Protein AF-A0A8J2VUS5-F1 (afdb_monomer)

Foldseek 3Di:
DDKDQPVVKDWPDWDWDDDPFKIKIKTKIWRQKIKDKDQWDWDFDADPVPRTWTAIGIKIKIFGTKIKIKIWMKGFPDQFAIATPDIDIDMFTDFMQIDTHRTDPVVRVCCRVCVRVVCVVCVVVVRVVCCVPPRVVVRVVRRRGGPVVVVVVVVVVD

InterPro domains:
  IPR010562 Haemolymph juvenile hormone binding [PF06585] (2-151)
  IPR038606 Takeout superfamily [G3DSA:3.15.10.30] (1-152)

Solvent-accessible surface area (backbone atoms only — not comparable to full-atom values): 8291 Å² total; per-residue (Å²): 118,48,80,46,40,77,88,64,49,42,78,79,46,77,46,79,50,79,56,98,58,37,37,38,41,38,38,35,36,38,25,60,46,38,36,43,36,22,80,71,44,78,46,82,52,63,47,93,88,72,45,76,42,44,26,48,36,42,31,41,36,36,35,33,50,30,39,35,41,41,35,38,31,34,32,57,77,52,91,50,17,19,34,76,78,45,74,49,67,50,74,47,52,76,41,30,49,44,48,53,36,73,38,50,70,66,55,37,52,46,33,45,73,43,30,42,59,53,51,57,75,42,38,68,60,53,44,50,52,46,48,72,57,50,48,62,59,51,31,63,54,26,55,73,33,23,56,70,56,53,49,50,56,53,64,73,74,107

Mean predicted aligned error: 6.17 Å

Structure (mmCIF, N/CA/C/O backbone):
data_AF-A0A8J2VUS5-F1
#
_entry.id   AF-A0A8J2VUS5-F1
#
loop_
_atom_site.group_PDB
_atom_site.id
_atom_site.type_symbol
_atom_site.label_atom_id
_atom_site.label_alt_id
_atom_site.label_comp_id
_atom_site.label_asym_id
_atom_site.label_entity_id
_atom_site.label_seq_id
_atom_site.pdbx_PDB_ins_code
_atom_site.Cartn_x
_atom_site.Cartn_y
_atom_site.Cartn_z
_atom_site.occupancy
_atom_site.B_iso_or_equiv
_atom_site.auth_seq_id
_atom_site.auth_comp_id
_atom_site.auth_asym_id
_atom_site.auth_atom_id
_atom_site.pdbx_PDB_model_num
ATOM 1 N N . MET A 1 1 ? -13.244 9.476 1.286 1.00 82.38 1 MET A N 1
ATOM 2 C CA . MET A 1 1 ? -12.111 8.748 1.883 1.00 82.38 1 MET A CA 1
ATOM 3 C C . MET A 1 1 ? -10.839 9.267 1.243 1.00 82.38 1 MET A C 1
ATOM 5 O O . MET A 1 1 ? -10.829 9.445 0.031 1.00 82.38 1 MET A O 1
ATOM 9 N N . GLN A 1 2 ? -9.838 9.596 2.047 1.00 89.31 2 GLN A N 1
ATOM 10 C CA . GLN A 1 2 ? -8.596 10.238 1.629 1.00 89.31 2 GLN A CA 1
ATOM 11 C C . GLN A 1 2 ? -7.425 9.494 2.265 1.00 89.31 2 GLN A C 1
ATOM 13 O O . GLN A 1 2 ? -7.494 9.151 3.444 1.00 89.31 2 GLN A O 1
ATOM 18 N N . LEU A 1 3 ? -6.378 9.247 1.482 1.00 89.25 3 LEU A N 1
ATOM 19 C CA . LEU A 1 3 ? -5.139 8.621 1.933 1.00 89.25 3 LEU A CA 1
ATOM 20 C C . LEU A 1 3 ? -4.023 9.672 1.899 1.00 89.25 3 LEU A C 1
ATOM 22 O O . LEU A 1 3 ? -3.785 10.269 0.851 1.00 89.25 3 LEU A O 1
ATOM 26 N N . THR A 1 4 ? -3.359 9.910 3.027 1.00 92.38 4 THR A N 1
ATOM 27 C CA . THR A 1 4 ? -2.303 10.925 3.183 1.00 92.38 4 THR A CA 1
ATOM 28 C C . THR A 1 4 ? -1.063 10.341 3.862 1.00 92.38 4 THR A C 1
ATOM 30 O O . THR A 1 4 ? -1.157 9.333 4.560 1.00 92.38 4 THR A O 1
ATOM 33 N N . GLY A 1 5 ? 0.107 10.957 3.653 1.00 88.50 5 GLY A N 1
ATOM 34 C CA . GLY A 1 5 ? 1.393 10.509 4.211 1.00 88.50 5 GLY A CA 1
ATOM 35 C C . GLY A 1 5 ? 2.314 9.804 3.209 1.00 88.50 5 GLY A C 1
ATOM 36 O O . GLY A 1 5 ? 3.487 9.584 3.506 1.00 88.50 5 GLY A O 1
ATOM 37 N N . LEU A 1 6 ? 1.824 9.510 1.996 1.00 86.94 6 LEU A N 1
ATOM 38 C CA . LEU A 1 6 ? 2.637 8.958 0.903 1.00 86.94 6 LEU A CA 1
ATOM 39 C C . LEU A 1 6 ? 3.756 9.897 0.441 1.00 86.94 6 LEU A C 1
ATOM 41 O O . LEU A 1 6 ? 4.681 9.429 -0.196 1.00 86.94 6 LEU A O 1
ATOM 45 N N . ASP A 1 7 ? 3.686 11.191 0.742 1.00 88.19 7 ASP A N 1
ATOM 46 C CA . ASP A 1 7 ? 4.714 12.201 0.464 1.00 88.19 7 ASP A CA 1
ATOM 47 C C . ASP A 1 7 ? 5.926 12.112 1.404 1.00 88.19 7 ASP A C 1
ATOM 49 O O . ASP A 1 7 ? 6.997 12.621 1.085 1.00 88.19 7 ASP A O 1
ATOM 53 N N . THR A 1 8 ? 5.778 11.429 2.541 1.00 89.50 8 THR A N 1
ATOM 54 C CA . THR A 1 8 ? 6.840 11.245 3.546 1.00 89.50 8 THR A CA 1
ATOM 55 C C . THR A 1 8 ? 7.605 9.932 3.388 1.00 89.50 8 THR A C 1
ATOM 57 O O . THR A 1 8 ? 8.340 9.524 4.289 1.00 89.50 8 THR A O 1
ATOM 60 N N . PHE A 1 9 ? 7.419 9.244 2.260 1.00 92.31 9 PHE A N 1
ATOM 61 C CA . PHE A 1 9 ? 8.080 7.973 2.007 1.00 92.31 9 PHE A CA 1
ATOM 62 C C . PHE A 1 9 ? 9.599 8.131 1.890 1.00 92.31 9 PHE A C 1
ATOM 64 O O . PHE A 1 9 ? 10.109 9.119 1.361 1.00 92.31 9 PHE A O 1
ATOM 71 N N . SER A 1 10 ? 10.323 7.111 2.336 1.00 92.12 10 SER A N 1
ATOM 72 C CA . SER A 1 10 ? 11.736 6.931 2.045 1.00 92.12 10 SER A CA 1
ATOM 73 C C . SER A 1 10 ? 11.936 5.702 1.171 1.00 92.12 10 SER A C 1
ATOM 75 O O . SER A 1 10 ? 11.263 4.676 1.302 1.00 92.12 10 SER A O 1
ATOM 77 N N . LEU A 1 11 ? 12.881 5.822 0.249 1.00 90.31 11 LEU A N 1
ATOM 78 C CA . LEU A 1 11 ? 13.300 4.741 -0.623 1.00 90.31 11 LEU A CA 1
ATOM 79 C C . LEU A 1 11 ? 14.586 4.154 -0.051 1.00 90.31 11 LEU A C 1
ATOM 81 O O . LEU A 1 11 ? 15.650 4.759 -0.149 1.00 90.31 11 LEU A O 1
ATOM 85 N N . GLU A 1 12 ? 14.477 3.007 0.610 1.00 91.00 12 GLU A N 1
ATOM 86 C CA . GLU A 1 12 ? 15.597 2.411 1.348 1.00 91.00 12 GLU A CA 1
ATOM 87 C C . GLU A 1 12 ? 16.505 1.589 0.434 1.00 91.00 12 GLU A C 1
ATOM 89 O O . GLU A 1 12 ? 17.717 1.520 0.633 1.00 91.00 12 GLU A O 1
ATOM 94 N N . LYS A 1 13 ? 15.916 0.952 -0.580 1.00 90.00 13 LYS A N 1
ATOM 95 C CA . LYS A 1 13 ? 16.641 0.131 -1.544 1.00 90.00 13 LYS A CA 1
ATOM 96 C C . LYS A 1 13 ? 15.918 0.128 -2.879 1.00 90.00 13 LYS A C 1
ATOM 98 O O . LYS A 1 13 ? 14.697 0.017 -2.926 1.00 90.00 13 LYS A O 1
ATOM 103 N N . ILE A 1 14 ? 16.687 0.168 -3.961 1.00 89.94 14 ILE A N 1
ATOM 104 C CA . ILE A 1 14 ? 16.207 -0.112 -5.313 1.00 89.94 14 ILE A CA 1
ATOM 105 C C . ILE A 1 14 ? 17.118 -1.168 -5.915 1.00 89.94 14 ILE A C 1
ATOM 107 O O . ILE A 1 14 ? 18.334 -1.159 -5.729 1.00 89.94 14 ILE A O 1
ATOM 111 N N . THR A 1 15 ? 16.537 -2.107 -6.639 1.00 90.00 15 THR A N 1
ATOM 112 C CA . THR A 1 15 ? 17.266 -3.059 -7.463 1.00 90.00 15 THR A CA 1
ATOM 113 C C . THR A 1 15 ? 16.603 -3.100 -8.826 1.00 90.00 15 THR A C 1
ATOM 115 O O . THR A 1 15 ? 15.400 -3.323 -8.937 1.00 90.00 15 THR A O 1
ATOM 118 N N . VAL A 1 16 ? 17.399 -2.868 -9.866 1.00 89.56 16 VAL A N 1
ATOM 119 C CA . VAL A 1 16 ? 16.945 -2.908 -11.254 1.00 89.56 16 VAL A CA 1
ATOM 120 C C . VAL A 1 16 ? 17.658 -4.052 -11.954 1.00 89.56 16 VAL A C 1
ATOM 122 O O . VAL A 1 16 ? 18.883 -4.124 -11.953 1.00 89.56 16 VAL A O 1
ATOM 125 N N . SER A 1 17 ? 16.882 -4.952 -12.549 1.00 88.88 17 SER A N 1
ATOM 126 C CA . SER A 1 17 ? 17.383 -6.019 -13.413 1.00 88.88 17 SER A CA 1
ATOM 127 C C . SER A 1 17 ? 16.851 -5.803 -14.821 1.00 88.88 17 SER A C 1
ATOM 129 O O . SER A 1 17 ? 15.639 -5.768 -15.031 1.00 88.88 17 SER A O 1
ATOM 131 N N . GLN A 1 18 ? 17.751 -5.650 -15.788 1.00 85.25 18 GLN A N 1
ATOM 132 C CA . GLN A 1 18 ? 17.394 -5.364 -17.174 1.00 85.25 18 GLN A CA 1
ATOM 133 C C . GLN A 1 18 ? 17.673 -6.567 -18.076 1.00 85.25 18 GLN A C 1
ATOM 135 O O . GLN A 1 18 ? 18.718 -7.209 -17.986 1.00 85.25 18 GLN A O 1
ATOM 140 N N . SER A 1 19 ? 16.741 -6.833 -18.986 1.00 83.38 19 SER A N 1
ATOM 141 C CA . SER A 1 19 ? 16.920 -7.699 -20.147 1.00 83.38 19 SER A CA 1
ATOM 142 C C . SER A 1 19 ? 16.664 -6.896 -21.431 1.00 83.38 19 SER A C 1
ATOM 144 O O . SER A 1 19 ? 16.316 -5.715 -21.380 1.00 83.38 19 SER A O 1
ATOM 146 N N . LYS A 1 20 ? 16.845 -7.523 -22.599 1.00 78.38 20 LYS A N 1
ATOM 147 C CA . LYS A 1 20 ? 16.671 -6.860 -23.901 1.00 78.38 20 LYS A CA 1
ATOM 148 C C . LYS A 1 20 ? 15.285 -6.213 -24.061 1.00 78.38 20 LYS A C 1
ATOM 150 O O . LYS A 1 20 ? 15.201 -5.087 -24.544 1.00 78.38 20 LYS A O 1
ATOM 155 N N . ASP A 1 21 ? 14.237 -6.901 -23.606 1.00 84.69 21 ASP A N 1
ATOM 156 C CA . ASP A 1 21 ? 12.837 -6.524 -23.854 1.00 84.69 21 ASP A CA 1
ATOM 157 C C . ASP A 1 21 ? 12.034 -6.287 -22.563 1.00 84.69 21 ASP A C 1
ATOM 159 O O . ASP A 1 21 ? 10.838 -5.991 -22.607 1.00 84.69 21 ASP A O 1
ATOM 163 N N . SER A 1 22 ? 12.675 -6.406 -21.395 1.00 88.81 22 SER A N 1
ATOM 164 C CA . SER A 1 22 ? 12.019 -6.209 -20.104 1.00 88.81 22 SER A CA 1
ATOM 165 C C . SER A 1 22 ? 12.934 -5.594 -19.055 1.00 88.81 22 SER A C 1
ATOM 167 O O . SER A 1 22 ? 14.153 -5.737 -19.093 1.00 88.81 22 SER A O 1
ATOM 169 N N . MET A 1 23 ? 12.322 -4.992 -18.047 1.00 90.25 23 MET A N 1
ATOM 170 C CA . MET A 1 23 ? 12.986 -4.493 -16.851 1.00 90.25 23 MET A CA 1
ATOM 171 C C . MET A 1 23 ? 12.186 -4.929 -15.634 1.00 90.25 23 MET A C 1
ATOM 173 O O . MET A 1 23 ? 10.969 -4.783 -15.620 1.00 90.25 23 MET A O 1
ATOM 177 N N . THR A 1 24 ? 12.868 -5.407 -14.604 1.00 92.88 24 THR A N 1
ATOM 178 C CA . THR A 1 24 ? 12.271 -5.649 -13.293 1.00 92.88 24 THR A CA 1
ATOM 179 C C . THR A 1 24 ? 12.844 -4.646 -12.305 1.00 92.88 24 THR A C 1
ATOM 181 O O . THR A 1 24 ? 14.062 -4.559 -12.146 1.00 92.88 24 THR A O 1
ATOM 184 N N . LEU A 1 25 ? 11.963 -3.890 -11.658 1.00 91.50 25 LEU A N 1
ATOM 185 C CA . LEU A 1 25 ? 12.280 -2.978 -10.570 1.00 91.50 25 LEU A CA 1
ATOM 186 C C . LEU A 1 25 ? 11.749 -3.563 -9.272 1.00 91.50 25 LEU A C 1
ATOM 188 O O . LEU A 1 25 ? 10.548 -3.773 -9.143 1.00 91.50 25 LEU A O 1
ATOM 192 N N . THR A 1 26 ? 12.635 -3.773 -8.311 1.00 93.06 26 THR A N 1
ATOM 193 C CA . THR A 1 26 ? 12.268 -4.071 -6.930 1.00 93.06 26 THR A CA 1
ATOM 194 C C . THR A 1 26 ? 12.673 -2.891 -6.070 1.00 93.06 26 THR A C 1
ATOM 196 O O . THR A 1 26 ? 13.824 -2.454 -6.127 1.00 93.06 26 THR A O 1
ATOM 199 N N . ALA A 1 27 ? 11.744 -2.369 -5.280 1.00 92.38 27 ALA A N 1
ATOM 200 C CA . ALA A 1 27 ? 12.012 -1.282 -4.350 1.00 92.38 27 ALA A CA 1
ATOM 201 C C . ALA A 1 27 ? 11.608 -1.674 -2.932 1.00 92.38 27 ALA A C 1
ATOM 203 O O . ALA A 1 27 ? 10.686 -2.457 -2.743 1.00 92.38 27 ALA A O 1
ATOM 204 N N . GLN A 1 28 ? 12.296 -1.107 -1.948 1.00 95.06 28 GLN A N 1
ATOM 205 C CA . GLN A 1 28 ? 11.885 -1.112 -0.552 1.00 95.06 28 GLN A CA 1
ATOM 206 C C . GLN A 1 28 ? 11.514 0.313 -0.170 1.00 95.06 28 GLN A C 1
ATOM 208 O O . GLN A 1 28 ? 12.369 1.200 -0.132 1.00 95.06 28 GLN A O 1
ATOM 213 N N . ILE A 1 29 ? 10.225 0.519 0.061 1.00 93.94 29 ILE A N 1
ATOM 214 C CA . ILE A 1 29 ? 9.624 1.808 0.373 1.00 93.94 29 ILE A CA 1
ATOM 215 C C . ILE A 1 29 ? 9.176 1.755 1.826 1.00 93.94 29 ILE A C 1
ATOM 217 O O . ILE A 1 29 ? 8.380 0.890 2.185 1.00 93.94 29 ILE A O 1
ATOM 221 N N . ARG A 1 30 ? 9.653 2.681 2.655 1.00 95.69 30 ARG 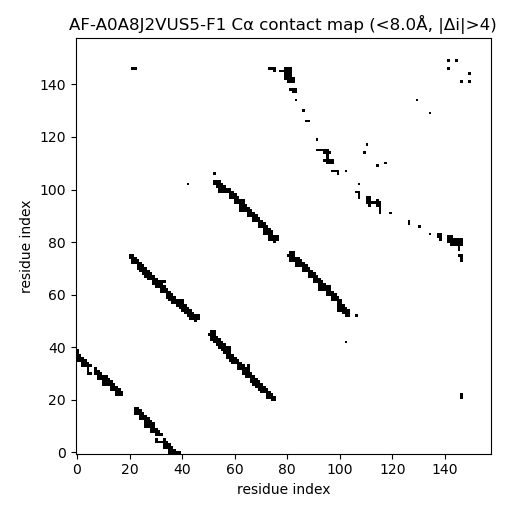A N 1
ATOM 222 C CA . ARG A 1 30 ? 9.144 2.860 4.016 1.00 95.69 30 ARG A CA 1
ATOM 223 C C . ARG A 1 30 ? 8.296 4.122 4.068 1.00 95.69 30 ARG A C 1
ATOM 225 O O . ARG A 1 30 ? 8.735 5.188 3.652 1.00 95.69 30 ARG A O 1
ATOM 232 N N . VAL A 1 31 ? 7.088 4.010 4.602 1.00 95.38 31 VAL A N 1
ATOM 233 C CA . VAL A 1 31 ? 6.202 5.138 4.891 1.00 95.38 31 VAL A CA 1
ATOM 234 C C . VAL A 1 31 ? 6.023 5.199 6.408 1.00 95.38 31 VAL A C 1
ATOM 236 O O . VAL A 1 31 ? 5.385 4.308 6.972 1.00 95.38 31 VAL A O 1
ATOM 239 N N . PRO A 1 32 ? 6.583 6.215 7.093 1.00 95.00 32 PRO A N 1
ATOM 240 C CA . PRO A 1 32 ? 6.545 6.276 8.553 1.00 95.00 32 PRO A CA 1
ATOM 241 C C . PRO A 1 32 ? 5.124 6.290 9.115 1.00 95.00 32 PRO A C 1
ATOM 243 O O . PRO A 1 32 ? 4.845 5.609 10.100 1.00 95.00 32 PRO A O 1
ATOM 246 N N . ILE A 1 33 ? 4.230 7.066 8.497 1.00 95.81 33 ILE A N 1
ATOM 247 C CA . ILE A 1 33 ? 2.822 7.156 8.882 1.00 95.81 33 ILE A CA 1
ATOM 248 C C . ILE A 1 33 ? 1.985 7.306 7.615 1.00 95.81 33 ILE A C 1
ATOM 250 O O . ILE A 1 33 ? 2.150 8.264 6.862 1.00 95.81 33 ILE A O 1
ATOM 254 N N . LEU A 1 34 ? 1.046 6.387 7.414 1.00 94.31 34 LEU A N 1
ATOM 255 C CA . LEU A 1 34 ? 0.043 6.454 6.359 1.00 94.31 34 LEU A CA 1
ATOM 256 C C . LEU A 1 34 ? -1.336 6.610 7.007 1.00 94.31 34 LEU A C 1
ATOM 258 O O . LEU A 1 34 ? -1.744 5.774 7.808 1.00 94.31 34 LEU A O 1
ATOM 262 N N . THR A 1 35 ? -2.053 7.689 6.698 1.00 95.06 35 THR A N 1
ATOM 263 C CA . THR A 1 35 ? -3.355 7.989 7.311 1.00 95.06 35 THR A CA 1
ATOM 264 C C . THR A 1 35 ? -4.476 7.845 6.295 1.00 95.06 35 THR A C 1
ATOM 266 O O . THR A 1 35 ? -4.493 8.517 5.267 1.00 95.06 35 THR A O 1
ATOM 269 N N . LEU A 1 36 ? -5.449 6.996 6.609 1.00 93.19 36 LEU A N 1
ATOM 270 C CA . LEU A 1 36 ? -6.720 6.896 5.913 1.00 93.19 36 LEU A CA 1
ATOM 271 C C . LEU A 1 36 ? -7.786 7.646 6.712 1.00 93.19 36 LEU A C 1
ATOM 273 O O . LEU A 1 36 ? -8.136 7.256 7.827 1.00 93.19 36 LEU A O 1
ATOM 277 N N . HIS A 1 37 ? -8.319 8.710 6.126 1.00 94.75 37 HIS A N 1
ATOM 278 C CA . HIS A 1 37 ? -9.335 9.550 6.743 1.00 94.75 37 HIS A CA 1
ATOM 279 C C . HIS A 1 37 ? -10.644 9.548 5.941 1.00 94.75 37 HIS A C 1
ATOM 281 O O . HIS A 1 37 ? -10.657 9.485 4.706 1.00 94.75 37 HIS A O 1
ATOM 287 N N . SER A 1 38 ? -11.778 9.615 6.635 1.00 93.69 38 SER A N 1
ATOM 288 C CA . SER A 1 38 ? -13.087 9.827 6.021 1.00 93.69 38 SER A CA 1
ATOM 289 C C . SER A 1 38 ? -14.006 10.605 6.957 1.00 93.69 38 SER A C 1
ATOM 291 O O . SER A 1 38 ? -14.339 10.098 8.024 1.00 93.69 38 SER A O 1
ATOM 293 N N . ASP A 1 39 ? -14.511 11.758 6.510 1.00 91.12 39 ASP A N 1
ATOM 294 C CA . ASP A 1 39 ? -15.515 12.553 7.247 1.00 91.12 39 ASP A CA 1
ATOM 295 C C . ASP A 1 39 ? -16.831 11.792 7.461 1.00 91.12 39 ASP A C 1
ATOM 297 O O . ASP A 1 39 ? -17.633 12.086 8.344 1.00 91.12 39 ASP A O 1
ATOM 301 N N . LYS A 1 40 ? -17.099 10.836 6.566 1.00 91.12 40 LYS A N 1
ATOM 302 C CA . LYS A 1 40 ? -18.291 9.996 6.579 1.00 91.12 40 LYS A CA 1
ATOM 303 C C . LYS A 1 40 ? -17.867 8.558 6.361 1.00 91.12 40 LYS A C 1
ATOM 305 O O . LYS A 1 40 ? -17.457 8.180 5.262 1.00 91.12 40 LYS A O 1
ATOM 310 N N . TYR A 1 41 ? -17.979 7.752 7.402 1.00 90.81 41 TYR A N 1
ATOM 311 C CA . TYR A 1 41 ? -17.969 6.301 7.316 1.00 90.81 41 TYR A CA 1
ATOM 312 C C . TYR A 1 41 ? -19.312 5.756 7.806 1.00 90.81 41 TYR A C 1
ATOM 314 O O . TYR A 1 41 ? -20.026 6.392 8.587 1.00 90.81 41 TYR A O 1
ATOM 322 N N . SER A 1 42 ? -19.670 4.569 7.331 1.00 89.25 42 SER A N 1
ATOM 323 C CA . SER A 1 42 ? -20.785 3.798 7.863 1.00 89.25 42 SER A CA 1
ATOM 324 C C . SER A 1 42 ? -20.356 2.347 7.957 1.00 89.25 42 SER A C 1
ATOM 326 O O . SER A 1 42 ? -19.874 1.769 6.986 1.00 89.25 42 SER A O 1
ATOM 328 N N . LEU A 1 43 ? -20.530 1.769 9.138 1.00 86.25 43 LEU A N 1
ATOM 329 C CA . LEU A 1 43 ? -20.279 0.369 9.416 1.00 86.25 43 LEU A CA 1
ATOM 330 C C . LEU A 1 43 ? -21.589 -0.275 9.856 1.00 86.25 43 LEU A C 1
ATOM 332 O O . LEU A 1 43 ? -22.233 0.167 10.811 1.00 86.25 43 LEU A O 1
ATOM 336 N N . LYS A 1 44 ? -21.969 -1.348 9.167 1.00 86.25 44 LYS A N 1
ATOM 337 C CA . LYS A 1 44 ? -23.116 -2.177 9.525 1.00 86.25 44 LYS A CA 1
ATOM 338 C C . LYS A 1 44 ? -22.771 -3.632 9.247 1.00 86.25 44 LYS A C 1
ATOM 340 O O . LYS A 1 44 ? -22.699 -4.045 8.097 1.00 86.25 44 LYS A O 1
ATOM 345 N N . GLY A 1 45 ? -22.590 -4.406 10.306 1.00 83.62 45 GLY A N 1
ATOM 346 C CA . GLY A 1 45 ? -22.220 -5.813 10.228 1.00 83.62 45 GLY A CA 1
ATOM 347 C C . GLY A 1 45 ? -22.589 -6.570 11.494 1.00 83.62 45 GLY A C 1
ATOM 348 O O . GLY A 1 45 ? -23.330 -6.074 12.351 1.00 83.62 45 GLY A O 1
ATOM 349 N N . ARG A 1 46 ? -22.085 -7.798 11.609 1.00 81.44 46 ARG A N 1
ATOM 350 C CA . ARG A 1 46 ? -22.216 -8.628 12.807 1.00 81.44 46 ARG A CA 1
ATOM 351 C C . ARG A 1 46 ? -20.922 -9.408 13.031 1.00 81.44 46 ARG A C 1
ATOM 353 O O . ARG A 1 46 ? -20.382 -9.947 12.074 1.00 81.44 46 ARG A O 1
ATOM 360 N N . ALA A 1 47 ? -20.466 -9.491 14.276 1.00 76.38 47 ALA A N 1
ATOM 361 C CA . ALA A 1 47 ? -19.408 -10.391 14.722 1.00 76.38 47 ALA A CA 1
ATOM 362 C C . ALA A 1 47 ? -20.022 -11.602 15.437 1.00 76.38 47 ALA A C 1
ATOM 364 O O . ALA A 1 47 ? -21.050 -11.475 16.108 1.00 76.38 47 ALA A O 1
ATOM 365 N N . PHE A 1 48 ? -19.404 -12.778 15.285 1.00 75.00 48 PHE A N 1
ATOM 366 C CA . PHE A 1 48 ? -19.817 -14.029 15.944 1.00 75.00 48 PHE A CA 1
ATOM 367 C C . PHE A 1 48 ? -21.321 -14.340 15.818 1.00 75.00 48 PHE A C 1
ATOM 369 O O . PHE A 1 48 ? -21.941 -14.822 16.760 1.00 75.00 48 PHE A O 1
ATOM 376 N N . TYR A 1 49 ? -21.933 -14.008 14.674 1.00 71.69 49 TYR A N 1
ATOM 377 C CA . TYR A 1 49 ? -23.374 -14.115 14.380 1.00 71.69 49 TYR A CA 1
ATOM 378 C C . TYR A 1 49 ? -24.332 -13.275 15.255 1.00 71.69 49 TYR A C 1
ATOM 380 O O . TYR A 1 49 ? -25.432 -12.954 14.794 1.00 71.69 49 TYR A O 1
ATOM 388 N N . ILE A 1 50 ? -23.928 -12.861 16.460 1.00 76.62 50 ILE A N 1
ATOM 389 C CA . ILE A 1 50 ? -24.811 -12.263 17.476 1.00 76.62 50 ILE A CA 1
ATOM 390 C C . ILE A 1 50 ? -24.455 -10.824 17.864 1.00 76.62 50 ILE A C 1
ATOM 392 O O . ILE A 1 50 ? -25.337 -10.091 18.305 1.00 76.62 50 ILE A O 1
ATOM 396 N N . TYR A 1 51 ? -23.208 -10.382 17.679 1.00 76.25 51 TYR A N 1
ATOM 397 C CA . TYR A 1 51 ? -22.779 -9.042 18.088 1.00 76.25 51 TYR A CA 1
ATOM 398 C C . TYR A 1 51 ? -22.952 -8.044 16.943 1.00 76.25 51 TYR A C 1
ATOM 400 O O . TYR A 1 51 ? -22.220 -8.124 15.959 1.00 76.25 51 TYR A O 1
ATOM 408 N N . PRO A 1 52 ? -23.899 -7.092 17.018 1.00 80.19 52 PRO A N 1
ATOM 409 C CA . PRO A 1 52 ? -24.063 -6.099 15.967 1.00 80.19 52 PRO A CA 1
ATOM 410 C C . PRO A 1 52 ? -22.857 -5.156 15.940 1.00 80.19 52 PRO A C 1
ATOM 412 O O . PRO A 1 52 ? -22.585 -4.461 16.913 1.00 80.19 52 PRO A O 1
ATOM 415 N N . LEU A 1 53 ? -22.180 -5.087 14.797 1.00 83.81 53 LEU A N 1
ATOM 416 C CA . LEU A 1 53 ? -21.158 -4.081 14.533 1.00 83.81 53 LEU A CA 1
ATOM 417 C C . LEU A 1 53 ? -21.841 -2.889 13.873 1.00 83.81 53 LEU A C 1
ATOM 419 O O . LEU A 1 53 ? -22.375 -3.002 12.766 1.00 83.81 53 LEU A O 1
ATOM 423 N N . LYS A 1 54 ? -21.879 -1.760 14.575 1.00 88.19 54 LYS A N 1
ATOM 424 C CA . LYS A 1 54 ? -22.454 -0.514 14.066 1.00 88.19 54 LYS A CA 1
ATOM 425 C C . LYS A 1 54 ? -21.519 0.646 14.361 1.00 88.19 54 LYS A C 1
ATOM 427 O O . LYS A 1 54 ? -20.894 0.675 15.421 1.00 88.19 54 LYS A O 1
ATOM 432 N N . GLY A 1 55 ? -21.461 1.583 13.427 1.00 86.81 55 GLY A N 1
ATOM 433 C CA . GLY A 1 55 ? -20.725 2.830 13.566 1.00 86.81 55 GLY A CA 1
ATOM 434 C C . GLY A 1 55 ? -21.026 3.778 12.416 1.00 86.81 55 GLY A C 1
ATOM 435 O O . GLY A 1 55 ? -21.369 3.336 11.317 1.00 86.81 55 GLY A O 1
ATOM 436 N N . SER A 1 56 ? -20.949 5.077 12.672 1.00 91.69 56 SER A N 1
ATOM 437 C CA . SER A 1 56 ? -21.078 6.098 11.635 1.00 91.69 56 SER A CA 1
ATOM 438 C C . SER A 1 56 ? -20.549 7.436 12.120 1.00 91.69 56 SER A C 1
ATOM 440 O O . SER A 1 56 ? -20.865 7.831 13.242 1.00 91.69 56 SER A O 1
ATOM 442 N N . GLY A 1 57 ? -19.867 8.173 11.255 1.00 92.81 57 GLY A N 1
ATOM 443 C CA . GLY A 1 57 ? -19.301 9.479 11.589 1.00 92.81 57 GLY A CA 1
ATOM 444 C C . GLY A 1 57 ? -17.957 9.656 10.911 1.00 92.81 57 GLY A C 1
ATOM 445 O O . GLY A 1 57 ? -17.804 9.232 9.765 1.00 92.81 57 GLY A O 1
ATOM 446 N N . GLU A 1 58 ? -17.000 10.219 11.633 1.00 94.44 58 GLU A N 1
ATOM 447 C CA . GLU A 1 58 ? -15.618 10.345 11.179 1.00 94.44 58 GLU A CA 1
ATOM 448 C C . GLU A 1 58 ? -14.813 9.061 11.425 1.00 94.44 58 GLU A C 1
ATOM 450 O O . GLU A 1 58 ? -14.991 8.350 12.418 1.00 94.44 58 GLU A O 1
ATOM 455 N N . MET A 1 59 ? -13.922 8.743 10.491 1.00 94.94 59 MET A N 1
ATOM 456 C CA . MET A 1 59 ? -12.989 7.626 10.586 1.00 94.94 59 MET A CA 1
ATOM 457 C C . MET A 1 59 ? -11.575 8.131 10.358 1.00 94.94 59 MET A C 1
ATOM 459 O O . MET A 1 59 ? -11.304 8.783 9.350 1.00 94.94 59 MET A O 1
ATOM 463 N N . THR A 1 60 ? -10.671 7.729 11.243 1.00 95.38 60 THR A N 1
ATOM 464 C CA . THR A 1 60 ? -9.231 7.901 11.064 1.00 95.38 60 THR A CA 1
ATOM 465 C C . THR A 1 60 ? -8.539 6.582 11.370 1.00 95.38 60 THR A C 1
ATOM 467 O O . THR A 1 60 ? -8.687 6.039 12.464 1.00 95.38 60 THR A O 1
ATOM 470 N N . ILE A 1 61 ? -7.793 6.062 10.400 1.00 94.75 61 ILE A N 1
ATOM 471 C CA . ILE A 1 61 ? -6.933 4.888 10.547 1.00 94.75 61 ILE A CA 1
ATOM 472 C C . ILE A 1 61 ? -5.513 5.329 10.213 1.00 94.75 61 ILE A C 1
ATOM 474 O O . ILE A 1 61 ? -5.270 5.833 9.122 1.00 94.75 61 ILE A O 1
ATOM 478 N N . GLN A 1 62 ? -4.583 5.153 11.141 1.00 96.56 62 GLN A N 1
ATOM 479 C CA . GLN A 1 62 ? -3.164 5.413 10.935 1.00 96.56 62 GLN A CA 1
ATOM 480 C C . GLN A 1 62 ? -2.425 4.083 10.900 1.00 96.56 62 GLN A C 1
ATOM 482 O O . GLN A 1 62 ? -2.565 3.266 11.808 1.00 96.56 62 GLN A O 1
ATOM 487 N N . LEU A 1 63 ? -1.650 3.873 9.849 1.00 95.94 63 LEU A N 1
ATOM 488 C CA . LEU A 1 63 ? -0.754 2.742 9.687 1.00 95.94 63 LEU A CA 1
ATOM 489 C C . LEU A 1 63 ? 0.655 3.261 9.962 1.00 95.94 63 LEU A C 1
ATOM 491 O O . LEU A 1 63 ? 1.142 4.129 9.235 1.00 95.94 63 LEU A O 1
ATOM 495 N N . ASN A 1 64 ? 1.273 2.779 11.035 1.00 95.56 64 ASN A N 1
ATOM 496 C CA . ASN A 1 64 ? 2.604 3.213 11.436 1.00 95.56 64 ASN A CA 1
ATOM 497 C C . ASN A 1 64 ? 3.648 2.230 10.915 1.00 95.56 64 ASN A C 1
ATOM 499 O O . ASN A 1 64 ? 3.482 1.013 11.024 1.00 95.56 64 ASN A O 1
ATOM 503 N N . ASP A 1 65 ? 4.735 2.799 10.406 1.00 95.00 65 ASP A N 1
ATOM 504 C CA . ASP A 1 65 ? 5.889 2.095 9.861 1.00 95.00 65 ASP A CA 1
ATOM 505 C C . ASP A 1 65 ? 5.503 1.053 8.803 1.00 95.00 65 ASP A C 1
ATOM 507 O O . ASP A 1 65 ? 5.684 -0.153 8.974 1.00 95.00 65 ASP A O 1
ATOM 511 N N . VAL A 1 66 ? 4.913 1.536 7.708 1.00 94.56 66 VAL A N 1
ATOM 512 C CA . VAL A 1 66 ? 4.537 0.695 6.571 1.00 94.56 66 VAL A CA 1
ATOM 513 C C . VAL A 1 66 ? 5.772 0.448 5.718 1.00 94.56 66 VAL A C 1
ATOM 515 O O . VAL A 1 66 ? 6.341 1.386 5.163 1.00 94.56 66 VAL A O 1
ATOM 518 N N . VAL A 1 67 ? 6.165 -0.811 5.570 1.00 95.50 67 VAL A N 1
ATOM 519 C CA . VAL A 1 67 ? 7.231 -1.220 4.652 1.00 95.50 67 VAL A CA 1
ATOM 520 C C . VAL A 1 67 ? 6.587 -1.928 3.473 1.00 95.50 67 VAL A C 1
ATOM 522 O O . VAL A 1 67 ? 5.966 -2.970 3.650 1.00 95.50 67 VAL A O 1
ATOM 525 N N . ALA A 1 68 ? 6.727 -1.366 2.278 1.00 94.12 68 ALA A N 1
ATOM 526 C CA . ALA A 1 68 ? 6.240 -1.928 1.028 1.00 94.12 68 ALA A CA 1
ATOM 527 C C . ALA A 1 68 ? 7.415 -2.383 0.156 1.00 94.12 68 ALA A C 1
ATOM 529 O O . ALA A 1 68 ? 8.404 -1.667 -0.013 1.00 94.12 68 ALA A O 1
ATOM 530 N N . LEU A 1 69 ? 7.279 -3.568 -0.429 1.00 95.25 69 LEU A N 1
ATOM 531 C CA . LEU A 1 69 ? 8.262 -4.220 -1.285 1.00 95.25 69 LEU A CA 1
ATOM 532 C C . LEU A 1 69 ? 7.656 -4.477 -2.675 1.00 95.25 69 LEU A C 1
ATOM 534 O O . LEU A 1 69 ? 7.396 -5.629 -3.039 1.00 95.25 69 LEU A O 1
ATOM 538 N N . PRO A 1 70 ? 7.365 -3.428 -3.469 1.00 93.44 70 PRO A N 1
ATOM 539 C CA . PRO A 1 70 ? 6.876 -3.627 -4.822 1.00 93.44 70 PRO A CA 1
ATOM 540 C C . PRO A 1 70 ? 7.963 -4.227 -5.719 1.00 93.44 70 PRO A C 1
ATOM 542 O O . PRO A 1 70 ? 9.105 -3.760 -5.755 1.00 93.44 70 PRO A O 1
ATOM 545 N N . THR A 1 71 ? 7.571 -5.221 -6.510 1.00 94.38 71 THR A N 1
ATOM 546 C CA . THR A 1 71 ? 8.334 -5.741 -7.644 1.00 94.38 71 THR A CA 1
ATOM 547 C C . THR A 1 71 ? 7.520 -5.546 -8.913 1.00 94.38 71 THR A C 1
ATOM 549 O O . THR A 1 71 ? 6.485 -6.180 -9.097 1.00 94.38 71 THR A O 1
ATOM 552 N N . VAL A 1 72 ? 7.984 -4.662 -9.792 1.00 92.88 72 VAL A N 1
ATOM 553 C CA . VAL A 1 72 ? 7.300 -4.279 -11.030 1.00 92.88 72 VAL A CA 1
ATOM 554 C C . VAL A 1 72 ? 8.099 -4.777 -12.224 1.00 92.88 72 VAL A C 1
ATOM 556 O O . VAL A 1 72 ? 9.276 -4.443 -12.369 1.00 92.88 72 VAL A O 1
ATOM 559 N N . ARG A 1 73 ? 7.461 -5.543 -13.108 1.00 93.12 73 ARG A N 1
ATOM 560 C CA . ARG A 1 73 ? 8.022 -5.933 -14.400 1.00 93.12 73 ARG A CA 1
ATOM 561 C C .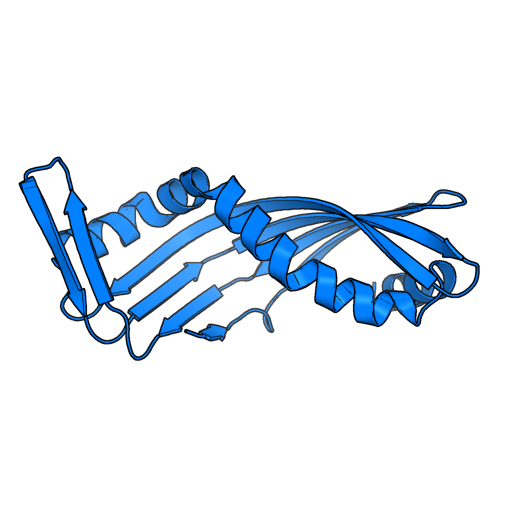 ARG A 1 73 ? 7.434 -5.060 -15.498 1.00 93.12 73 ARG A C 1
ATOM 563 O O . ARG A 1 73 ? 6.235 -5.109 -15.767 1.00 93.12 73 ARG A O 1
ATOM 570 N N . PHE A 1 74 ? 8.302 -4.327 -16.174 1.00 91.94 74 PHE A N 1
ATOM 571 C CA . PHE A 1 74 ? 8.000 -3.570 -17.377 1.00 91.94 74 PHE A CA 1
ATOM 572 C C . PHE A 1 74 ? 8.416 -4.367 -18.611 1.00 91.94 74 PHE A C 1
ATOM 574 O O . PHE A 1 74 ? 9.466 -5.016 -18.615 1.00 91.94 74 PHE A O 1
ATOM 581 N N . VAL A 1 75 ? 7.621 -4.292 -19.672 1.00 91.69 75 VAL A N 1
ATOM 582 C CA . VAL A 1 75 ? 7.937 -4.882 -20.978 1.00 91.69 75 VAL A CA 1
ATOM 583 C C . VAL A 1 75 ? 7.823 -3.831 -22.068 1.00 91.69 75 VAL A C 1
ATOM 585 O O . VAL A 1 75 ? 6.983 -2.927 -22.000 1.00 91.69 75 VAL A O 1
ATOM 588 N N . ARG A 1 76 ? 8.681 -3.955 -23.080 1.00 90.25 76 ARG A N 1
ATOM 589 C CA . ARG A 1 76 ? 8.569 -3.166 -24.303 1.00 90.25 76 ARG A CA 1
ATOM 590 C C . ARG A 1 76 ? 7.321 -3.601 -25.073 1.00 90.25 76 ARG A C 1
ATOM 592 O O . ARG A 1 76 ? 7.098 -4.797 -25.248 1.00 90.25 76 ARG A O 1
ATOM 599 N N . VAL A 1 77 ? 6.523 -2.637 -25.528 1.00 87.44 77 VAL A N 1
ATOM 600 C CA . VAL A 1 77 ? 5.411 -2.891 -26.458 1.00 87.44 77 VAL A CA 1
ATOM 601 C C . VAL A 1 77 ? 5.869 -2.593 -27.885 1.00 87.44 77 VAL A C 1
ATOM 603 O O . VAL A 1 77 ? 5.730 -3.442 -28.760 1.00 87.44 77 VAL A O 1
ATOM 606 N N . ASP A 1 78 ? 6.499 -1.436 -28.085 1.00 86.44 78 ASP A N 1
ATOM 607 C CA . ASP A 1 78 ? 7.191 -1.031 -29.311 1.00 86.44 78 ASP A CA 1
ATOM 608 C C . ASP A 1 78 ? 8.400 -0.134 -28.970 1.00 86.44 78 ASP A C 1
ATOM 610 O O . ASP A 1 78 ? 8.793 -0.019 -27.808 1.00 86.44 78 ASP A O 1
ATOM 614 N N . ASP A 1 79 ? 9.031 0.489 -29.965 1.00 82.81 79 ASP A N 1
ATOM 615 C CA . ASP A 1 79 ? 10.223 1.321 -29.746 1.00 82.81 79 ASP A CA 1
ATOM 616 C C . ASP A 1 79 ? 9.955 2.595 -28.918 1.00 82.81 79 ASP A C 1
ATOM 618 O O . ASP A 1 79 ? 10.896 3.190 -28.389 1.00 82.81 79 ASP A O 1
ATOM 622 N N . PHE A 1 80 ? 8.690 2.994 -28.754 1.00 85.81 80 PHE A N 1
ATOM 623 C CA . PHE A 1 80 ? 8.291 4.251 -28.116 1.00 85.81 80 PHE A CA 1
ATOM 624 C C . PHE A 1 80 ? 7.441 4.063 -26.859 1.00 85.81 80 PHE A C 1
ATOM 626 O O . PHE A 1 80 ? 7.238 5.026 -26.121 1.00 85.81 80 PHE A O 1
ATOM 633 N N . SER A 1 81 ? 6.972 2.844 -26.592 1.00 87.69 81 SER A N 1
ATOM 634 C CA . SER A 1 81 ? 6.052 2.555 -25.501 1.00 87.69 81 SER A CA 1
ATOM 635 C C . SER A 1 81 ? 6.456 1.331 -24.687 1.00 87.69 81 SER A C 1
ATOM 637 O O . SER A 1 81 ? 7.030 0.339 -25.156 1.00 87.69 81 SER A O 1
ATOM 639 N N . SER A 1 82 ? 6.124 1.409 -23.406 1.00 90.19 82 SER A N 1
ATOM 640 C CA . SER A 1 82 ? 6.291 0.328 -22.448 1.00 90.19 82 SER A CA 1
ATOM 641 C C . SER A 1 82 ? 5.019 0.152 -21.629 1.00 90.19 82 SER A C 1
ATOM 643 O O . SER A 1 82 ? 4.130 1.003 -21.625 1.00 90.19 82 SER A O 1
ATOM 645 N N . LYS A 1 83 ? 4.903 -0.988 -20.954 1.00 91.75 83 LYS A N 1
ATOM 646 C CA . LYS A 1 83 ? 3.803 -1.250 -20.023 1.00 91.75 83 LYS A CA 1
ATOM 647 C C . LYS A 1 83 ? 4.276 -2.073 -18.841 1.00 91.75 83 LYS A C 1
ATOM 649 O O . LYS A 1 83 ? 5.258 -2.808 -18.946 1.00 91.75 83 LYS A O 1
ATOM 654 N N . ILE A 1 84 ? 3.527 -2.005 -17.753 1.00 92.44 84 ILE A N 1
ATOM 655 C CA . ILE A 1 84 ? 3.602 -2.969 -16.661 1.00 92.44 84 ILE A CA 1
ATOM 656 C C . ILE A 1 84 ? 2.959 -4.275 -17.136 1.00 92.44 84 ILE A C 1
ATOM 658 O O . ILE A 1 84 ? 1.808 -4.295 -17.571 1.00 92.44 84 ILE A O 1
ATOM 662 N N . ASP A 1 85 ? 3.729 -5.354 -17.069 1.00 92.44 85 ASP A N 1
ATOM 663 C CA . ASP A 1 85 ? 3.289 -6.721 -17.352 1.00 92.44 85 ASP A CA 1
ATOM 664 C C . ASP A 1 85 ? 2.924 -7.462 -16.064 1.00 92.44 85 ASP A C 1
ATOM 666 O O . ASP A 1 85 ? 1.937 -8.189 -16.018 1.00 92.44 85 ASP A O 1
ATOM 670 N N . GLN A 1 86 ? 3.708 -7.246 -15.005 1.00 91.00 86 GLN A N 1
ATOM 671 C CA . GLN A 1 86 ? 3.509 -7.875 -13.701 1.00 91.00 86 GLN A CA 1
ATOM 672 C C . GLN A 1 86 ? 3.825 -6.888 -12.578 1.00 91.00 86 GLN A C 1
ATOM 674 O O . GLN A 1 86 ? 4.730 -6.060 -12.694 1.00 91.00 86 GLN A O 1
ATOM 679 N N . LEU A 1 87 ? 3.101 -7.019 -11.473 1.00 89.69 87 LEU A N 1
ATOM 680 C CA . LEU A 1 87 ? 3.350 -6.348 -10.203 1.00 89.69 87 LEU A CA 1
ATOM 681 C C . LEU A 1 87 ? 3.148 -7.400 -9.125 1.00 89.69 87 LEU A C 1
ATOM 683 O O . LEU A 1 87 ? 2.119 -8.072 -9.098 1.00 89.69 87 LEU A O 1
ATOM 687 N N . SER A 1 88 ? 4.116 -7.502 -8.237 1.00 91.75 88 SER A N 1
ATOM 688 C CA . SER A 1 88 ? 3.930 -8.091 -6.922 1.00 91.75 88 SER A CA 1
ATOM 689 C C . SER A 1 88 ? 4.114 -6.985 -5.895 1.00 91.75 88 SER A C 1
ATOM 691 O O . SER A 1 88 ? 4.934 -6.084 -6.097 1.00 91.75 88 SER A O 1
ATOM 693 N N . LEU A 1 89 ? 3.344 -7.028 -4.819 1.00 92.81 89 LEU A N 1
ATOM 694 C CA . LEU A 1 89 ? 3.456 -6.093 -3.714 1.00 92.81 89 LEU A CA 1
ATOM 695 C C . LEU A 1 89 ? 3.379 -6.888 -2.422 1.00 92.81 89 LEU A C 1
ATOM 697 O O . LEU A 1 89 ? 2.310 -7.339 -2.038 1.00 92.81 89 LEU A O 1
ATOM 701 N N . GLU A 1 90 ? 4.504 -6.999 -1.734 1.00 93.31 90 GLU A N 1
ATOM 702 C CA . GLU A 1 90 ? 4.497 -7.386 -0.330 1.00 93.31 90 GLU A CA 1
ATOM 703 C C . GLU A 1 90 ? 4.456 -6.119 0.520 1.00 93.31 90 GLU A C 1
ATOM 705 O O . GLU A 1 90 ? 5.048 -5.097 0.160 1.00 93.31 90 GLU A O 1
ATOM 710 N N . TYR A 1 91 ? 3.751 -6.157 1.645 1.00 93.06 91 TYR A N 1
ATOM 711 C CA . TYR A 1 91 ? 3.799 -5.070 2.609 1.00 93.06 91 TYR A CA 1
ATOM 712 C C . TYR A 1 91 ? 3.720 -5.604 4.030 1.00 93.06 91 TYR A C 1
ATOM 714 O O . TYR A 1 91 ? 3.129 -6.648 4.292 1.00 93.06 91 TYR A O 1
ATOM 722 N N . ASN A 1 92 ? 4.294 -4.842 4.948 1.00 93.69 92 ASN A N 1
ATOM 723 C CA . ASN A 1 92 ? 4.196 -5.065 6.375 1.00 93.69 92 ASN A CA 1
ATOM 724 C C . ASN A 1 92 ? 3.780 -3.764 7.059 1.00 93.69 92 ASN A C 1
ATOM 726 O O . ASN A 1 92 ? 4.272 -2.691 6.708 1.00 93.69 92 ASN A O 1
ATOM 730 N N . VAL A 1 93 ? 2.889 -3.868 8.042 1.00 94.06 93 VAL A N 1
ATOM 731 C CA . VAL A 1 93 ? 2.458 -2.746 8.881 1.00 94.06 93 VAL A CA 1
ATOM 732 C C . VAL A 1 93 ? 2.754 -3.109 10.323 1.00 94.06 93 VAL A C 1
ATOM 734 O O . VAL A 1 93 ? 2.264 -4.123 10.813 1.00 94.06 93 VAL A O 1
ATOM 737 N N . THR A 1 94 ? 3.541 -2.284 11.004 1.00 93.62 94 THR A N 1
ATOM 738 C CA . THR A 1 94 ? 3.940 -2.563 12.388 1.00 93.62 94 THR A CA 1
ATOM 739 C C . THR A 1 94 ? 2.793 -2.332 13.367 1.00 93.62 94 THR A C 1
ATOM 741 O O . THR A 1 94 ? 2.564 -3.140 14.263 1.00 93.62 94 THR A O 1
ATOM 744 N N . GLU A 1 95 ? 2.063 -1.228 13.215 1.00 93.56 95 GLU A N 1
ATOM 745 C CA . GLU A 1 95 ? 0.990 -0.860 14.137 1.00 93.56 95 GLU A CA 1
ATOM 746 C C . GLU A 1 95 ? -0.153 -0.179 13.385 1.00 93.56 95 GLU A C 1
ATOM 748 O O . GLU A 1 95 ? 0.066 0.628 12.479 1.00 93.56 95 GLU A O 1
ATOM 753 N N . VAL A 1 96 ? -1.384 -0.475 13.801 1.00 95.88 96 VAL A N 1
ATOM 754 C CA . VAL A 1 96 ? -2.593 0.189 13.316 1.00 95.88 96 VAL A CA 1
ATOM 755 C C . VAL A 1 96 ? -3.224 0.963 14.463 1.00 95.88 96 VAL A C 1
ATOM 757 O O . VAL A 1 96 ? -3.524 0.391 15.507 1.00 95.88 96 VAL A O 1
ATOM 760 N N . LYS A 1 97 ? -3.469 2.259 14.255 1.00 95.38 97 LYS A N 1
ATOM 761 C CA . LYS A 1 97 ? -4.261 3.095 15.160 1.00 95.38 97 LYS A CA 1
ATOM 762 C C . LYS A 1 97 ? -5.573 3.469 14.505 1.00 95.38 97 LYS A C 1
ATOM 764 O O . LYS A 1 97 ? -5.598 4.265 13.572 1.00 95.38 97 LYS A O 1
ATOM 769 N N . ALA A 1 98 ? -6.665 2.905 14.993 1.00 93.88 98 ALA A N 1
ATOM 770 C CA . ALA A 1 98 ? -7.993 3.127 14.450 1.00 93.88 98 ALA A CA 1
ATOM 771 C C . ALA A 1 98 ? -8.876 3.897 15.433 1.00 93.88 98 ALA A C 1
ATOM 773 O O . ALA A 1 98 ? -9.009 3.535 16.606 1.00 93.88 98 ALA A O 1
ATOM 774 N N . ASN A 1 99 ? -9.530 4.931 14.915 1.00 93.44 99 ASN A N 1
ATOM 775 C CA . ASN A 1 99 ? -10.569 5.680 15.595 1.00 93.44 99 ASN A CA 1
ATOM 776 C C . ASN A 1 99 ? -11.785 5.819 14.674 1.00 93.44 99 ASN A C 1
ATOM 778 O O . ASN A 1 99 ? -11.797 6.633 13.749 1.00 93.44 99 ASN A O 1
ATOM 782 N N . LEU A 1 100 ? -12.799 4.994 14.924 1.00 92.94 100 LEU A N 1
ATOM 783 C CA . LEU A 1 100 ? -14.090 5.041 14.251 1.00 92.94 100 LEU A CA 1
ATOM 784 C C . LEU A 1 100 ? -15.108 5.697 15.193 1.00 92.94 100 LEU A C 1
ATOM 786 O O . LEU A 1 100 ? -15.480 5.122 16.223 1.00 92.94 100 LEU A O 1
ATOM 790 N N . GLU A 1 101 ? -15.576 6.896 14.849 1.00 92.06 101 GLU A N 1
ATOM 791 C CA . GLU A 1 101 ? -16.503 7.684 15.668 1.00 92.06 101 GLU A CA 1
ATOM 792 C C . GLU A 1 101 ? -17.869 6.998 15.800 1.00 92.06 101 GLU A C 1
ATOM 794 O O . GLU A 1 101 ? -18.410 6.484 14.826 1.00 92.06 101 GLU A O 1
ATOM 799 N N . LYS A 1 102 ? -18.469 6.985 16.996 1.00 88.31 102 LYS A N 1
ATOM 800 C CA . LYS A 1 102 ? -19.748 6.294 17.269 1.00 88.31 102 LYS A CA 1
ATOM 801 C C . LYS A 1 102 ? -19.743 4.801 16.896 1.00 88.31 102 LYS A C 1
ATOM 803 O O . LYS A 1 102 ? -20.811 4.209 16.722 1.00 88.31 102 LYS A O 1
ATOM 808 N N . SER A 1 103 ? -18.569 4.182 16.760 1.00 86.81 103 SER A N 1
ATOM 809 C CA . SER A 1 103 ? -18.460 2.731 16.645 1.00 86.81 103 SER A CA 1
ATOM 810 C C . SER A 1 103 ? -18.677 2.065 18.003 1.00 86.81 103 SER A C 1
ATOM 812 O O . SER A 1 103 ? -18.539 2.674 19.065 1.00 86.81 103 SER A O 1
ATOM 814 N N . THR A 1 104 ? -19.030 0.784 17.978 1.00 83.75 104 THR A N 1
ATOM 815 C CA . THR A 1 104 ? -18.998 -0.041 19.191 1.00 83.75 104 THR A CA 1
ATOM 816 C C . THR A 1 104 ? -17.560 -0.109 19.712 1.00 83.75 104 THR A C 1
ATOM 818 O O . THR A 1 104 ? -16.664 -0.415 18.932 1.00 83.75 104 THR A O 1
ATOM 821 N N . PHE A 1 105 ? -17.339 0.118 21.014 1.00 78.88 105 PHE A N 1
ATOM 822 C CA . PHE A 1 105 ? -16.000 0.161 21.636 1.00 78.88 105 PHE A CA 1
ATOM 823 C C . PHE A 1 105 ? -15.084 -1.009 21.227 1.00 78.88 105 PHE A C 1
ATOM 825 O O . PHE A 1 105 ? -13.901 -0.811 20.957 1.00 78.88 105 PHE A O 1
ATOM 832 N N . LEU A 1 106 ? -15.659 -2.210 21.101 1.00 83.50 106 LEU A N 1
ATOM 833 C CA . LEU A 1 106 ? -14.950 -3.422 20.688 1.00 83.50 106 LEU A CA 1
ATOM 834 C C . LEU A 1 106 ? -14.283 -3.310 19.308 1.00 83.50 106 LEU A C 1
ATOM 836 O O . LEU A 1 106 ? -13.253 -3.934 19.096 1.00 83.50 106 LEU A O 1
ATOM 840 N N . ILE A 1 107 ? -14.834 -2.521 18.380 1.00 86.06 107 ILE A N 1
ATOM 841 C CA . ILE A 1 107 ? -14.283 -2.367 17.025 1.00 86.06 107 ILE A CA 1
ATOM 842 C C . ILE A 1 107 ? -12.970 -1.600 17.075 1.00 86.06 107 ILE A C 1
ATOM 844 O O . ILE A 1 107 ? -11.975 -2.072 16.540 1.00 86.06 107 ILE A O 1
ATOM 848 N N . ASN A 1 108 ? -12.952 -0.444 17.743 1.00 87.75 108 ASN A N 1
ATOM 849 C CA . ASN A 1 108 ? -11.716 0.312 17.909 1.00 87.75 108 ASN A CA 1
ATOM 850 C C . ASN A 1 108 ? -10.689 -0.536 18.662 1.00 87.75 108 ASN A C 1
ATOM 852 O O . ASN A 1 108 ? -9.550 -0.627 18.225 1.00 87.75 108 ASN A O 1
ATOM 856 N N . GLN A 1 109 ? -11.080 -1.214 19.745 1.00 88.56 109 GLN A N 1
ATOM 857 C CA . GLN A 1 109 ? -10.157 -2.073 20.490 1.00 88.56 109 GLN A CA 1
ATOM 858 C C . GLN A 1 109 ? -9.565 -3.189 19.615 1.00 88.56 109 GLN A C 1
ATOM 860 O O . GLN A 1 109 ? -8.354 -3.383 19.623 1.00 88.56 109 GLN A O 1
ATOM 865 N N . MET A 1 110 ? -10.397 -3.875 18.829 1.00 88.88 110 MET A N 1
ATOM 866 C CA . MET A 1 110 ? -9.960 -4.935 17.919 1.00 88.88 110 MET A CA 1
ATOM 867 C C . MET A 1 110 ? -9.044 -4.401 16.816 1.00 88.88 110 MET A C 1
ATOM 869 O O . MET A 1 110 ? -8.004 -4.989 16.566 1.00 88.88 110 MET A O 1
ATOM 873 N N . LEU A 1 111 ? -9.386 -3.279 16.179 1.00 89.94 111 LEU A N 1
ATOM 874 C CA . LEU A 1 111 ? -8.559 -2.691 15.122 1.00 89.94 111 LEU A CA 1
ATOM 875 C C . LEU A 1 111 ? -7.213 -2.176 15.649 1.00 89.94 111 LEU A C 1
ATOM 877 O O . LEU A 1 111 ? -6.219 -2.262 14.941 1.00 89.94 111 LEU A O 1
ATOM 881 N N . ASN A 1 112 ? -7.164 -1.662 16.879 1.00 92.31 112 ASN A N 1
ATOM 882 C CA . ASN A 1 112 ? -5.911 -1.224 17.500 1.00 92.31 112 ASN A CA 1
ATOM 883 C C . ASN A 1 112 ? -5.044 -2.403 17.982 1.00 92.31 112 ASN A C 1
ATOM 885 O O . ASN A 1 112 ? -3.826 -2.276 18.027 1.00 92.31 112 ASN A O 1
ATOM 889 N N . ALA A 1 113 ? -5.652 -3.534 18.359 1.00 92.31 113 ALA A N 1
ATOM 890 C CA . ALA A 1 113 ? -4.926 -4.718 18.829 1.00 92.31 113 ALA A CA 1
ATOM 891 C C . ALA A 1 113 ? -4.476 -5.636 17.681 1.00 92.31 113 ALA A C 1
ATOM 893 O O . ALA A 1 113 ? -3.332 -6.071 17.649 1.00 92.31 113 ALA A O 1
ATOM 894 N N . GLU A 1 114 ? -5.370 -5.900 16.729 1.00 92.56 114 GLU A N 1
ATOM 895 C CA . GLU A 1 114 ? -5.215 -6.920 15.683 1.00 92.56 114 GLU A CA 1
ATOM 896 C C . GLU A 1 114 ? -5.203 -6.317 14.273 1.00 92.56 114 GLU A C 1
ATOM 898 O O . GLU A 1 114 ? -5.215 -7.042 13.282 1.00 92.56 114 GLU A O 1
ATOM 903 N N . GLY A 1 115 ? -5.202 -4.987 14.136 1.00 89.88 115 GLY A N 1
ATOM 904 C CA . GLY A 1 115 ? -5.332 -4.326 12.835 1.00 89.88 115 GLY A CA 1
ATOM 905 C C . GLY A 1 115 ? -4.273 -4.748 11.820 1.00 89.88 115 GLY A C 1
ATOM 906 O O . GLY A 1 115 ? -4.601 -4.916 10.651 1.00 89.88 115 GLY A O 1
ATOM 907 N N . ALA A 1 116 ? -3.031 -4.974 12.252 1.00 91.75 116 ALA A N 1
ATOM 908 C CA . ALA A 1 116 ? -1.969 -5.461 11.372 1.00 91.75 116 ALA A CA 1
ATOM 909 C C . ALA A 1 116 ? -2.257 -6.884 10.856 1.00 91.75 116 ALA A C 1
ATOM 911 O O . ALA A 1 116 ? -2.112 -7.141 9.662 1.00 91.75 116 ALA A O 1
ATOM 912 N N . ALA A 1 117 ? -2.734 -7.780 11.726 1.00 91.44 117 ALA A N 1
ATOM 913 C CA . ALA A 1 117 ? -3.129 -9.135 11.345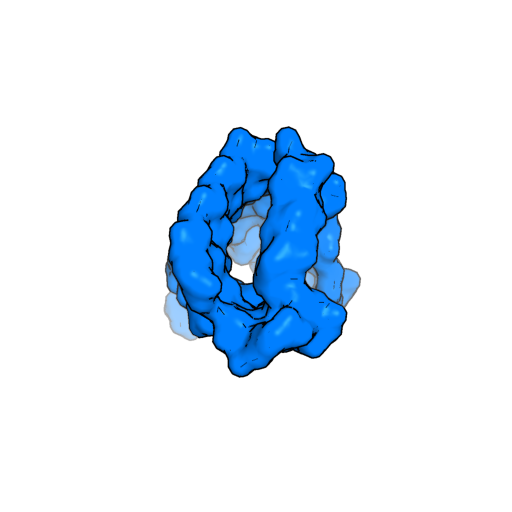 1.00 91.44 117 ALA A CA 1
ATOM 914 C C . ALA A 1 117 ? -4.342 -9.121 10.404 1.00 91.44 117 ALA A C 1
ATOM 916 O O . ALA A 1 117 ? -4.318 -9.776 9.369 1.00 91.44 117 ALA A O 1
ATOM 917 N N . ILE A 1 118 ? -5.348 -8.289 10.696 1.00 89.88 118 ILE A N 1
ATOM 918 C CA . ILE A 1 118 ? -6.513 -8.094 9.822 1.00 89.88 118 ILE A CA 1
ATOM 919 C C . ILE A 1 118 ? -6.063 -7.619 8.437 1.00 89.88 118 ILE A C 1
ATOM 921 O O . ILE A 1 118 ? -6.504 -8.160 7.430 1.00 89.88 118 ILE A O 1
ATOM 925 N N . LEU A 1 119 ? -5.169 -6.630 8.355 1.00 91.25 119 LEU A N 1
ATOM 926 C CA . LEU A 1 119 ? -4.643 -6.170 7.067 1.00 91.25 119 LEU A CA 1
ATOM 927 C C . LEU A 1 119 ? -3.897 -7.277 6.322 1.00 91.25 119 LEU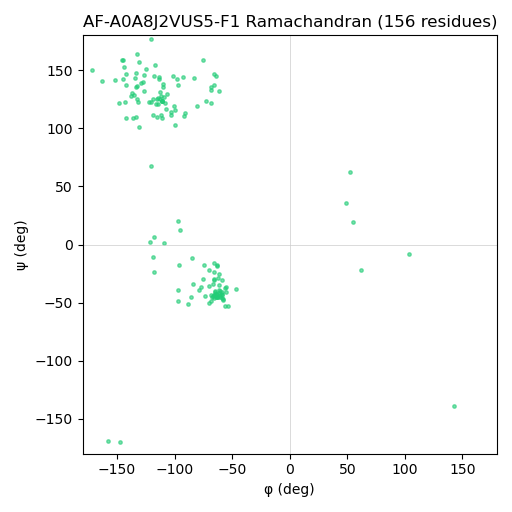 A C 1
ATOM 929 O O . LEU A 1 119 ? -3.968 -7.315 5.100 1.00 91.25 119 LEU A O 1
ATOM 933 N N . ASN A 1 120 ? -3.197 -8.163 7.026 1.00 89.44 120 ASN A N 1
ATOM 934 C CA . ASN A 1 120 ? -2.529 -9.307 6.415 1.00 89.44 120 ASN A CA 1
ATOM 935 C C . ASN A 1 120 ? -3.528 -10.365 5.906 1.00 89.44 120 ASN A C 1
ATOM 937 O O . ASN A 1 120 ? -3.317 -10.937 4.842 1.00 89.44 120 ASN A O 1
ATOM 941 N N . ASP A 1 121 ? -4.648 -10.578 6.599 1.00 90.69 121 ASP A N 1
ATOM 942 C CA . ASP A 1 121 ? -5.716 -11.480 6.139 1.00 90.69 121 ASP A CA 1
ATOM 943 C C . ASP A 1 121 ? -6.395 -10.971 4.853 1.00 90.69 121 ASP A C 1
ATOM 945 O O . ASP A 1 121 ? -6.853 -11.764 4.032 1.00 90.69 121 ASP A O 1
ATOM 949 N N . PHE A 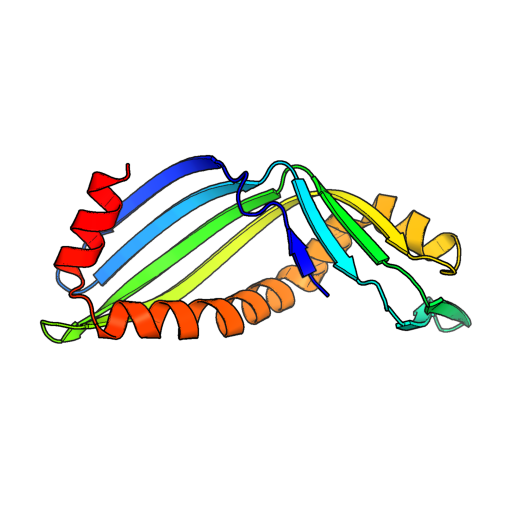1 122 ? -6.429 -9.649 4.653 1.00 89.88 122 PHE A N 1
ATOM 950 C CA . PHE A 1 122 ? -6.939 -8.993 3.441 1.00 89.88 122 PHE A CA 1
ATOM 951 C C . PHE A 1 122 ? -5.831 -8.615 2.442 1.00 89.88 122 PHE A C 1
ATOM 953 O O . PHE A 1 122 ? -6.042 -7.756 1.580 1.00 89.88 122 PHE A O 1
ATOM 960 N N . HIS A 1 123 ? -4.653 -9.239 2.541 1.00 88.75 123 HIS A N 1
ATOM 961 C CA . HIS A 1 123 ? -3.491 -8.900 1.719 1.00 88.75 123 HIS A CA 1
ATOM 962 C C . HIS A 1 123 ? -3.797 -8.916 0.218 1.00 88.75 123 HIS A C 1
ATOM 964 O O . HIS A 1 123 ? -3.594 -7.907 -0.461 1.00 88.75 123 HIS A O 1
ATOM 970 N N . ASP A 1 124 ? -4.362 -10.013 -0.288 1.00 90.44 124 ASP A N 1
ATOM 971 C CA . ASP A 1 124 ? -4.667 -10.164 -1.714 1.00 90.44 124 ASP A CA 1
ATOM 972 C C . ASP A 1 124 ? -5.660 -9.103 -2.206 1.00 90.44 124 ASP A C 1
ATOM 974 O O . ASP A 1 124 ? -5.495 -8.551 -3.295 1.00 90.44 124 ASP A O 1
ATOM 978 N N . ASP A 1 125 ? -6.665 -8.756 -1.399 1.00 90.88 125 ASP A N 1
ATOM 979 C CA . ASP A 1 125 ? -7.644 -7.720 -1.741 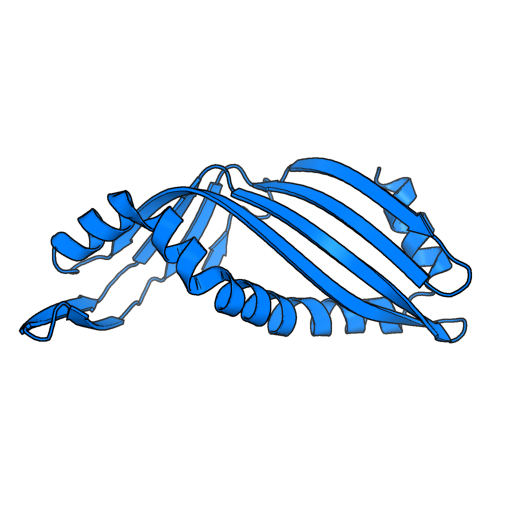1.00 90.88 125 ASP A CA 1
ATOM 980 C C . ASP A 1 125 ? -6.986 -6.336 -1.838 1.00 90.88 125 ASP A C 1
ATOM 982 O O . ASP A 1 125 ? -7.276 -5.567 -2.760 1.00 90.88 125 ASP A O 1
ATOM 986 N N . ILE A 1 126 ? -6.062 -6.024 -0.925 1.00 87.50 126 ILE A N 1
ATOM 987 C CA . ILE A 1 126 ? -5.313 -4.760 -0.915 1.00 87.50 126 ILE A CA 1
ATOM 988 C C . ILE A 1 126 ? -4.346 -4.688 -2.103 1.00 87.50 126 ILE A C 1
ATOM 990 O O . ILE A 1 126 ? -4.275 -3.654 -2.780 1.00 87.50 126 ILE A O 1
ATOM 994 N N . VAL A 1 127 ? -3.636 -5.777 -2.407 1.00 88.94 127 VAL A N 1
ATOM 995 C CA . VAL A 1 127 ? -2.745 -5.867 -3.573 1.00 88.94 127 VAL A CA 1
ATOM 996 C C . VAL A 1 127 ? -3.542 -5.723 -4.869 1.00 88.94 127 VAL A C 1
ATOM 998 O O . VAL A 1 127 ? -3.170 -4.924 -5.731 1.00 88.94 127 VAL A O 1
ATOM 1001 N N . ASN A 1 128 ? -4.684 -6.402 -4.987 1.00 90.38 128 ASN A N 1
ATOM 1002 C CA . ASN A 1 128 ? -5.566 -6.306 -6.151 1.00 90.38 128 ASN A CA 1
ATOM 1003 C C . ASN A 1 128 ? -6.156 -4.900 -6.320 1.00 90.38 128 ASN A C 1
ATOM 1005 O O . ASN A 1 128 ? -6.195 -4.372 -7.434 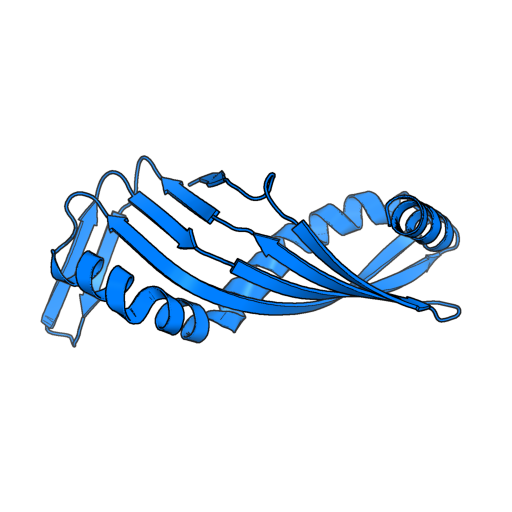1.00 90.38 128 ASN A O 1
ATOM 1009 N N . ALA A 1 129 ? -6.592 -4.258 -5.233 1.00 87.94 129 ALA A N 1
ATOM 1010 C CA . ALA A 1 129 ? -7.062 -2.875 -5.269 1.00 87.94 129 ALA A CA 1
ATOM 1011 C C . ALA A 1 129 ? -5.950 -1.918 -5.726 1.00 87.94 129 ALA A C 1
ATOM 1013 O O . ALA A 1 129 ? -6.185 -1.047 -6.569 1.00 87.94 129 ALA A O 1
ATOM 1014 N N . THR A 1 130 ? -4.727 -2.124 -5.230 1.00 85.94 130 THR A N 1
ATOM 1015 C CA . THR A 1 130 ? -3.549 -1.346 -5.629 1.00 85.94 130 THR A CA 1
ATOM 1016 C C . THR A 1 130 ? -3.226 -1.547 -7.107 1.00 85.94 130 THR A C 1
ATOM 1018 O O . THR A 1 130 ? -3.029 -0.565 -7.818 1.00 85.94 130 THR A O 1
ATOM 1021 N N . TRP A 1 131 ? -3.241 -2.788 -7.602 1.00 88.12 131 TRP A N 1
ATOM 1022 C CA . TRP A 1 131 ? -3.059 -3.106 -9.021 1.00 88.12 131 TRP A CA 1
ATOM 1023 C C . TRP A 1 131 ? -4.079 -2.377 -9.899 1.00 88.12 131 TRP A C 1
ATOM 1025 O O .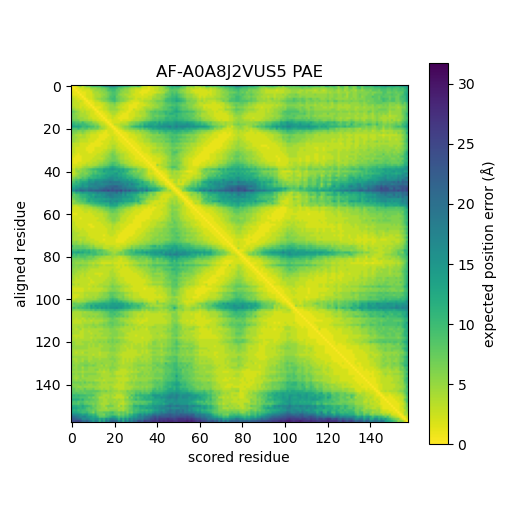 TRP A 1 131 ? -3.703 -1.647 -10.817 1.00 88.12 131 TRP A O 1
ATOM 1035 N N . ASN A 1 132 ? -5.367 -2.522 -9.577 1.00 89.69 132 ASN A N 1
ATOM 1036 C CA . ASN A 1 132 ? -6.468 -1.950 -10.353 1.00 89.69 132 ASN A CA 1
ATOM 1037 C C . ASN A 1 132 ? -6.433 -0.419 -10.404 1.00 89.69 132 ASN A C 1
ATOM 1039 O O . ASN A 1 132 ? -6.906 0.169 -11.375 1.00 89.69 132 ASN A O 1
ATOM 1043 N N . TYR A 1 133 ?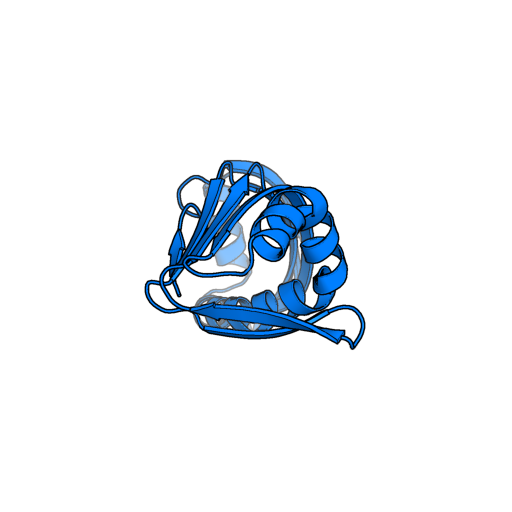 -5.879 0.228 -9.378 1.00 86.81 133 TYR A N 1
ATOM 1044 C CA . TYR A 1 133 ? -5.745 1.679 -9.335 1.00 86.81 133 TYR A CA 1
ATOM 1045 C C . TYR A 1 133 ? -4.440 2.174 -9.976 1.00 86.81 133 TYR A C 1
ATOM 1047 O O . TYR A 1 133 ? -4.465 3.054 -10.835 1.00 86.81 133 TYR A O 1
ATOM 1055 N N . ALA A 1 134 ? -3.294 1.617 -9.578 1.00 86.25 134 ALA A N 1
ATOM 1056 C CA . ALA A 1 134 ? -1.980 2.148 -9.929 1.00 86.25 134 ALA A CA 1
ATOM 1057 C C . ALA A 1 134 ? -1.537 1.776 -11.350 1.00 86.25 134 ALA A C 1
ATOM 1059 O O . ALA A 1 134 ? -0.952 2.605 -12.047 1.00 86.25 134 ALA A O 1
ATOM 1060 N N . VAL A 1 135 ? -1.819 0.551 -11.809 1.00 89.88 135 VAL A N 1
ATOM 1061 C CA . VAL A 1 135 ? -1.319 0.073 -13.107 1.00 89.88 135 VAL A CA 1
ATOM 1062 C C . VAL A 1 135 ? -1.915 0.821 -14.296 1.00 89.88 135 VAL A C 1
ATOM 1064 O O . VAL A 1 135 ? -1.137 1.205 -15.169 1.00 89.88 135 VAL A O 1
ATOM 1067 N N . PRO A 1 136 ? -3.233 1.095 -14.368 1.00 91.31 136 PRO A N 1
ATOM 1068 C CA . PRO A 1 136 ? -3.782 1.885 -15.469 1.00 91.31 136 PRO A CA 1
ATOM 1069 C C . PRO A 1 136 ? -3.165 3.286 -15.556 1.00 91.31 136 PRO A C 1
ATOM 1071 O O . PRO A 1 136 ? -2.819 3.731 -16.647 1.00 91.31 136 PRO A O 1
ATOM 1074 N N . GLN A 1 137 ? -2.962 3.942 -14.409 1.00 88.38 137 GLN A N 1
ATOM 1075 C CA . GLN A 1 137 ? -2.357 5.276 -14.329 1.00 88.38 137 GLN A CA 1
ATOM 1076 C C . GLN A 1 137 ? -0.891 5.254 -14.784 1.00 88.38 137 GLN A C 1
ATOM 1078 O O . GLN A 1 137 ? -0.469 6.072 -15.601 1.00 88.38 137 GLN A O 1
ATOM 1083 N N . ALA A 1 138 ? -0.117 4.274 -14.310 1.00 88.06 138 ALA A N 1
ATOM 1084 C CA . ALA A 1 138 ? 1.268 4.099 -14.730 1.00 88.06 138 ALA A CA 1
ATOM 1085 C C . ALA A 1 138 ? 1.370 3.771 -16.227 1.00 88.06 138 ALA A C 1
ATOM 1087 O O . ALA A 1 138 ? 2.193 4.353 -16.928 1.00 88.06 138 ALA A O 1
ATOM 1088 N N . ASN A 1 139 ? 0.508 2.892 -16.744 1.00 91.06 139 ASN A N 1
ATOM 1089 C CA . ASN A 1 139 ? 0.491 2.534 -18.161 1.00 91.06 139 ASN A CA 1
ATOM 1090 C C . ASN A 1 139 ? 0.099 3.710 -19.065 1.00 91.06 139 ASN A C 1
ATOM 1092 O O . ASN A 1 139 ? 0.603 3.793 -20.182 1.00 91.06 139 ASN A O 1
ATOM 1096 N N . GLU A 1 140 ? -0.730 4.649 -18.601 1.00 90.12 140 GLU A N 1
ATOM 1097 C CA . GLU A 1 140 ? -1.003 5.874 -19.358 1.00 90.12 140 GLU A CA 1
ATOM 1098 C C . GLU A 1 140 ? 0.281 6.688 -19.584 1.00 90.12 140 GLU A C 1
ATOM 1100 O O . GLU A 1 140 ? 0.539 7.152 -20.697 1.00 90.12 140 GLU A O 1
ATOM 1105 N N . TYR A 1 141 ? 1.119 6.817 -18.554 1.00 86.69 141 TYR A N 1
ATOM 1106 C CA . TYR A 1 141 ? 2.420 7.472 -18.673 1.00 86.69 141 TYR A CA 1
ATOM 1107 C C . TYR A 1 141 ? 3.396 6.658 -19.537 1.00 86.69 141 TYR A C 1
ATOM 1109 O O . TYR A 1 141 ? 3.983 7.191 -20.477 1.00 86.69 141 TYR A O 1
ATOM 1117 N N . LEU A 1 142 ? 3.527 5.356 -19.271 1.00 88.19 142 LEU A N 1
ATOM 1118 C CA . LEU A 1 142 ? 4.466 4.465 -19.967 1.00 88.19 142 LEU A CA 1
ATOM 1119 C C . LEU A 1 142 ? 4.127 4.265 -21.452 1.00 88.19 142 LEU A C 1
ATOM 1121 O O . LEU A 1 142 ? 5.022 4.004 -22.255 1.00 88.19 142 LEU A O 1
ATOM 1125 N N . SER A 1 143 ? 2.867 4.467 -21.850 1.00 89.88 143 SER A N 1
ATOM 1126 C CA . SER A 1 143 ? 2.463 4.468 -23.263 1.00 89.88 143 SER A CA 1
ATOM 1127 C C . SER A 1 143 ? 3.115 5.588 -24.084 1.00 89.88 143 SER A C 1
ATOM 1129 O O . SER A 1 143 ? 3.135 5.521 -25.310 1.00 89.88 143 SER A O 1
ATOM 1131 N N . LYS A 1 144 ? 3.657 6.611 -23.412 1.00 88.69 144 LYS A N 1
ATOM 1132 C CA . LYS A 1 144 ? 4.271 7.802 -24.014 1.00 88.69 144 LYS A CA 1
ATOM 1133 C C . LYS A 1 144 ? 5.797 7.819 -23.849 1.00 88.69 144 LYS A C 1
ATOM 1135 O O . LYS A 1 144 ? 6.427 8.804 -24.230 1.00 88.69 144 LYS A O 1
ATOM 1140 N N . VAL A 1 145 ? 6.384 6.785 -23.236 1.00 86.06 145 VAL A N 1
ATOM 1141 C CA . VAL A 1 145 ? 7.806 6.746 -22.872 1.00 86.06 145 VAL A CA 1
ATOM 1142 C C . VAL A 1 145 ? 8.420 5.397 -23.244 1.00 86.06 145 VAL A C 1
ATOM 1144 O O . VAL A 1 145 ? 7.934 4.332 -22.851 1.00 86.06 145 VAL A O 1
ATOM 1147 N N . SER A 1 146 ? 9.546 5.449 -23.963 1.00 85.94 146 SER A N 1
ATOM 1148 C CA . SER A 1 146 ? 10.326 4.256 -24.286 1.00 85.94 146 SER A CA 1
ATOM 1149 C C . SER A 1 146 ? 10.880 3.624 -23.006 1.00 85.94 146 SER A C 1
ATOM 1151 O O . SER A 1 146 ? 11.284 4.323 -22.072 1.00 85.94 146 SER A O 1
ATOM 1153 N N . LEU A 1 147 ? 10.973 2.291 -22.966 1.00 81.25 147 LEU A N 1
ATOM 1154 C CA . LEU A 1 147 ? 11.535 1.591 -21.804 1.00 81.25 147 LEU A CA 1
ATOM 1155 C C . LEU A 1 147 ? 12.952 2.095 -21.464 1.00 81.25 147 LEU A C 1
ATOM 1157 O O . LEU A 1 147 ? 13.305 2.228 -20.297 1.00 81.25 147 LEU A O 1
ATOM 1161 N N . SER A 1 148 ? 13.752 2.420 -22.484 1.00 80.50 148 SER A N 1
ATOM 1162 C CA . SER A 1 148 ? 15.099 2.972 -22.311 1.00 80.50 148 SER A CA 1
ATOM 1163 C C . SER A 1 148 ? 15.117 4.345 -21.649 1.00 80.50 148 SER A C 1
ATOM 1165 O O . SER A 1 148 ? 16.002 4.605 -20.837 1.00 80.50 148 SER A O 1
ATOM 1167 N N . ASP A 1 149 ? 14.179 5.228 -21.986 1.00 83.06 149 ASP A N 1
ATOM 1168 C CA . ASP A 1 149 ? 14.148 6.569 -21.399 1.00 83.06 149 ASP A CA 1
ATOM 1169 C C . ASP A 1 149 ? 13.582 6.533 -19.983 1.00 83.06 149 ASP A C 1
ATOM 1171 O O . ASP A 1 149 ? 14.129 7.185 -19.098 1.00 83.06 149 ASP A O 1
ATOM 1175 N N . PHE A 1 150 ? 12.594 5.673 -19.729 1.00 80.19 150 PHE A N 1
ATOM 1176 C CA . PHE A 1 150 ? 12.099 5.411 -18.380 1.00 80.19 150 PHE A CA 1
ATOM 1177 C C . PHE A 1 150 ? 13.207 4.897 -17.443 1.00 80.19 150 PHE A C 1
ATOM 1179 O O . PHE A 1 150 ? 13.353 5.391 -16.324 1.00 80.19 150 PHE A O 1
ATOM 1186 N N . ILE A 1 151 ? 14.046 3.968 -17.923 1.00 75.69 151 ILE A N 1
ATOM 1187 C CA . ILE A 1 151 ? 15.217 3.472 -17.181 1.00 75.69 151 ILE A CA 1
ATOM 1188 C C . ILE A 1 151 ? 16.165 4.616 -16.817 1.00 75.69 151 ILE A C 1
ATOM 1190 O O . ILE A 1 151 ? 16.577 4.719 -15.663 1.00 75.69 151 ILE A O 1
ATOM 1194 N N . LYS A 1 152 ? 16.501 5.491 -17.774 1.00 79.69 152 LYS A N 1
ATOM 1195 C CA . LYS A 1 152 ? 17.382 6.641 -17.510 1.00 79.69 152 LYS A CA 1
ATOM 1196 C C . LYS A 1 152 ? 16.785 7.574 -16.462 1.00 79.69 152 LYS A C 1
ATOM 1198 O O . LYS A 1 152 ? 17.518 8.063 -15.611 1.00 79.69 152 LYS A O 1
ATOM 1203 N N . THR A 1 153 ? 15.474 7.813 -16.502 1.00 79.50 153 THR A N 1
ATOM 1204 C CA . THR A 1 153 ? 14.796 8.648 -15.505 1.00 79.50 153 THR A CA 1
ATOM 1205 C C . THR A 1 153 ? 14.911 8.051 -14.108 1.00 79.50 153 THR A C 1
ATOM 1207 O O . THR A 1 153 ? 15.247 8.777 -13.182 1.00 79.50 153 THR A O 1
ATOM 1210 N N . ILE A 1 154 ? 14.695 6.744 -13.946 1.00 73.25 154 ILE A N 1
ATOM 1211 C CA . ILE A 1 154 ? 14.798 6.092 -12.632 1.00 73.25 154 ILE A CA 1
ATOM 1212 C C . ILE A 1 154 ? 16.244 6.089 -12.124 1.00 73.25 154 ILE A C 1
ATOM 1214 O O . ILE A 1 154 ? 16.481 6.433 -10.971 1.00 73.25 154 ILE A O 1
ATOM 1218 N N . LEU A 1 155 ? 17.207 5.739 -12.982 1.00 67.44 155 LEU A N 1
ATOM 1219 C CA . LEU A 1 155 ? 18.622 5.643 -12.605 1.00 67.44 155 LEU A CA 1
ATOM 1220 C C . LEU A 1 155 ? 19.282 7.000 -12.323 1.00 67.44 155 LEU A C 1
ATOM 1222 O O . LEU A 1 155 ? 20.298 7.041 -11.645 1.00 67.44 155 LEU A O 1
ATOM 1226 N N . ASN A 1 156 ? 18.730 8.101 -12.839 1.00 63.56 156 ASN A N 1
ATOM 1227 C CA . ASN A 1 156 ? 19.209 9.453 -12.534 1.00 63.56 156 ASN A CA 1
ATOM 1228 C C . ASN A 1 156 ? 18.602 10.033 -11.243 1.00 63.56 156 ASN A C 1
ATOM 1230 O O . ASN A 1 156 ? 19.032 11.096 -10.800 1.00 63.56 156 ASN A O 1
ATOM 1234 N N . VAL A 1 157 ? 17.572 9.389 -10.684 1.00 53.69 157 VAL A N 1
ATOM 1235 C CA . VAL A 1 157 ? 16.913 9.794 -9.428 1.00 53.69 157 VAL A CA 1
ATOM 1236 C C . VAL A 1 157 ? 17.471 9.017 -8.223 1.00 53.69 157 VAL A C 1
ATOM 1238 O O . VAL A 1 157 ? 17.311 9.466 -7.089 1.00 53.69 157 VAL A O 1
ATOM 1241 N N . SER A 1 158 ? 18.145 7.886 -8.463 1.00 45.28 158 SER A N 1
ATOM 1242 C CA . SER A 1 158 ? 18.916 7.100 -7.483 1.00 45.28 158 SER A CA 1
ATOM 1243 C C . SER A 1 158 ? 20.363 7.562 -7.365 1.00 45.28 158 SER A C 1
ATOM 1245 O O . SER A 1 158 ? 20.872 7.595 -6.225 1.00 45.28 158 SER A O 1
#

Sequence (158 aa):
MQLTGLDTFSLEKITVSQSKDSMTLTAQIRVPILTLHSDKYSLKGRAFYIYPLKGSGEMTIQLNDVVALPTVRFVRVDDFSSKIDQLSLEYNVTEVKANLEKSTFLINQMLNAEGAAILNDFHDDIVNATWNYAVPQANEYLSKVSLSDFIKTILNVS

Organism: NCBI:txid151541

pLDDT: mean 88.43, std 7.22, range [45.28, 96.56]

Nearest PDB structures (foldseek):
  3e8t-assembly1_A  TM=7.799E-01  e=8.850E-06  Epiphyas postvittana
  9ink-assembly1_B  TM=4.638E-01  e=4.157E-05  Schistocerca gregaria
  4m4d-assembly1_A  TM=4.589E-01  e=1.915E-02  Mus musculus
  5o68-assembly4_L  TM=5.438E-01  e=3.853E+00  Pseudomonas sp. UK4
  5yk6-assembly1_A-2  TM=3.249E-01  e=5.888E-01  Zygosaccharomyces rouxii CBS 732

Secondary structure (DSSP, 8-state):
-EEE-GGG-EEEEEEEEE-SSEEEEEEEEEEEEEEEEEEEEEEEEEETTTEEEEEEEEEEEEEEEEEEEEEEEEEESSSS-EEEEEEEEEEEEEEEEEEETT--HHHHHHHHHHHHHHHHHTHHHHHHHHHHHHHHHHHHHHTTS-HHHHHHHHHTT-

Radius of gyration: 19.17 Å; Cα contacts (8 Å, |Δi|>4): 315; chains: 1; bounding box: 44×27×51 Å